Protein AF-A0A968D6B1-F1 (afdb_monomer_lite)

Sequence (135 aa):
MEKASENPQLVNTTIANRLPQLMFLLVPVFALFLKLFYVRSDQFYVQHLVFALHFHSFTFLILNVILWSYLISQQPFGLVLMFALPIYLFFSLKRVYNQSARKTCSKLLVLLGSYFVVVTISMVAVVMVTIFMYA

Radius of gyration: 17.87 Å; chains: 1; bounding box: 39×34×51 Å

Structure (mmCIF, N/CA/C/O backbone):
data_AF-A0A968D6B1-F1
#
_entry.id   AF-A0A968D6B1-F1
#
loop_
_atom_site.group_PDB
_atom_site.id
_atom_site.type_symbol
_atom_site.label_atom_id
_atom_site.label_alt_id
_atom_site.label_comp_id
_atom_site.label_asym_id
_atom_site.label_entity_id
_atom_site.label_seq_id
_atom_site.pdbx_PDB_ins_code
_atom_site.Cartn_x
_atom_site.Cartn_y
_atom_site.Cartn_z
_atom_site.occupancy
_atom_site.B_iso_or_equiv
_atom_site.auth_seq_id
_atom_site.auth_comp_id
_atom_site.auth_asym_id
_atom_site.auth_atom_id
_atom_site.pdbx_PDB_model_num
ATOM 1 N N . MET A 1 1 ? 9.585 -17.876 -26.866 1.00 52.34 1 MET A N 1
ATOM 2 C CA . MET A 1 1 ? 10.625 -17.212 -26.035 1.00 52.34 1 MET A CA 1
ATOM 3 C C . MET A 1 1 ? 11.499 -16.236 -26.830 1.00 52.34 1 MET A C 1
ATOM 5 O O . MET A 1 1 ? 12.273 -15.504 -26.225 1.00 52.34 1 MET A O 1
ATOM 9 N N . GLU A 1 2 ? 11.364 -16.191 -28.159 1.00 56.84 2 GLU A N 1
ATOM 10 C CA . GLU A 1 2 ? 12.236 -15.439 -29.076 1.00 56.84 2 GLU A CA 1
ATOM 11 C C . GLU A 1 2 ? 11.985 -13.917 -29.004 1.00 56.84 2 GLU A C 1
ATOM 13 O O . GLU A 1 2 ? 12.918 -13.145 -28.809 1.00 56.84 2 GLU A O 1
ATOM 18 N N . LYS A 1 3 ? 10.718 -13.473 -28.951 1.00 57.91 3 LYS A N 1
ATOM 19 C CA . LYS A 1 3 ? 10.359 -12.037 -28.896 1.00 57.91 3 LYS A CA 1
ATOM 20 C C . LYS A 1 3 ? 10.600 -11.358 -27.539 1.00 57.91 3 LYS A C 1
ATOM 22 O O . LYS A 1 3 ? 10.817 -10.148 -27.489 1.00 57.91 3 LYS A O 1
ATOM 27 N N . ALA A 1 4 ? 10.573 -12.115 -26.439 1.00 58.62 4 ALA A N 1
ATOM 28 C CA . ALA A 1 4 ? 10.837 -11.590 -25.094 1.00 58.62 4 ALA A CA 1
ATOM 29 C C . ALA A 1 4 ? 12.320 -11.227 -24.879 1.00 58.62 4 ALA A C 1
ATOM 31 O O . ALA A 1 4 ? 12.616 -10.296 -24.131 1.00 58.62 4 ALA A O 1
ATOM 32 N N . SER A 1 5 ? 13.239 -11.934 -25.551 1.00 60.12 5 SER A N 1
ATOM 33 C CA . SER A 1 5 ? 14.680 -11.645 -25.511 1.00 60.12 5 SER A CA 1
ATOM 34 C C . SER A 1 5 ? 15.085 -10.537 -26.484 1.00 60.12 5 SER A C 1
ATOM 36 O O . SER A 1 5 ? 16.051 -9.826 -26.219 1.00 60.12 5 SER A O 1
ATOM 38 N N . GLU A 1 6 ? 14.362 -10.378 -27.594 1.00 64.25 6 GLU A N 1
ATOM 39 C CA . GLU A 1 6 ? 14.669 -9.365 -28.609 1.00 64.25 6 GLU A CA 1
ATOM 40 C C . GLU A 1 6 ? 14.302 -7.940 -28.173 1.00 64.25 6 GLU A C 1
ATOM 42 O O . GLU A 1 6 ? 14.959 -6.993 -28.592 1.00 64.25 6 GLU A O 1
ATOM 47 N N . ASN A 1 7 ? 13.287 -7.761 -27.313 1.00 74.38 7 ASN A N 1
ATOM 48 C CA . ASN A 1 7 ? 12.802 -6.435 -26.907 1.00 74.38 7 ASN A CA 1
ATOM 49 C C . ASN A 1 7 ? 12.429 -6.345 -25.409 1.00 74.38 7 ASN A C 1
ATOM 51 O O . ASN A 1 7 ? 11.248 -6.206 -25.065 1.00 74.38 7 ASN A O 1
ATOM 55 N N . PRO A 1 8 ? 13.410 -6.331 -24.485 1.00 76.75 8 PRO A N 1
ATOM 56 C CA . PRO A 1 8 ? 13.157 -6.220 -23.039 1.00 76.75 8 PRO A CA 1
ATOM 57 C C . PRO A 1 8 ? 12.403 -4.936 -22.643 1.00 76.75 8 PRO A C 1
ATOM 59 O O . PRO A 1 8 ? 11.691 -4.893 -21.639 1.00 76.75 8 PRO A O 1
ATOM 62 N N . GLN A 1 9 ? 12.501 -3.886 -23.461 1.00 80.06 9 GLN A N 1
ATOM 63 C CA . GLN A 1 9 ? 11.793 -2.618 -23.264 1.00 80.06 9 GLN A CA 1
ATOM 64 C C . GLN A 1 9 ? 10.267 -2.769 -23.425 1.00 80.06 9 GLN A C 1
ATOM 66 O O . GLN A 1 9 ? 9.504 -2.134 -22.691 1.00 80.06 9 GLN A O 1
ATOM 71 N N . LEU A 1 10 ? 9.800 -3.651 -24.319 1.00 81.94 10 LEU A N 1
ATOM 72 C CA . LEU A 1 10 ? 8.367 -3.921 -24.514 1.00 81.94 10 LEU A CA 1
ATOM 73 C C . LEU A 1 10 ? 7.762 -4.691 -23.332 1.00 81.94 10 LEU A C 1
ATOM 75 O O . LEU A 1 10 ? 6.632 -4.426 -22.919 1.00 81.94 10 LEU A O 1
ATOM 79 N N . VAL A 1 11 ? 8.531 -5.603 -22.734 1.00 83.75 11 VAL A N 1
ATOM 80 C CA . VAL A 1 11 ? 8.110 -6.342 -21.534 1.00 83.75 11 VAL A CA 1
ATOM 81 C C . VAL A 1 11 ? 7.960 -5.388 -20.346 1.00 83.75 11 VAL A C 1
ATOM 83 O O . VAL A 1 11 ? 6.913 -5.373 -19.696 1.00 83.75 11 VAL A O 1
ATOM 86 N N . ASN A 1 12 ? 8.955 -4.529 -20.105 1.00 86.50 12 ASN A N 1
ATOM 87 C CA . ASN A 1 12 ? 8.935 -3.583 -18.984 1.00 86.50 12 ASN A CA 1
ATOM 88 C C . ASN A 1 12 ? 7.787 -2.570 -19.084 1.00 86.50 12 ASN A C 1
ATOM 90 O O . ASN A 1 12 ? 7.104 -2.310 -18.093 1.00 86.50 12 ASN A O 1
ATOM 94 N N . THR A 1 13 ? 7.539 -2.026 -20.276 1.00 86.88 13 THR A N 1
ATOM 95 C CA . THR A 1 13 ? 6.432 -1.083 -20.506 1.00 86.88 13 THR A CA 1
ATOM 96 C C . THR A 1 13 ? 5.069 -1.750 -20.328 1.00 86.88 13 THR A C 1
ATOM 98 O O . THR A 1 13 ? 4.171 -1.167 -19.722 1.00 86.88 13 THR A O 1
ATOM 101 N N . THR A 1 14 ? 4.919 -3.005 -20.756 1.00 88.88 14 THR A N 1
ATOM 102 C CA . THR A 1 14 ? 3.680 -3.772 -20.552 1.00 88.88 14 THR A CA 1
ATOM 103 C C . THR A 1 14 ? 3.407 -4.039 -19.077 1.00 88.88 14 THR A C 1
ATOM 105 O O . THR A 1 14 ? 2.280 -3.842 -18.621 1.00 88.88 14 THR A O 1
ATOM 108 N N . ILE A 1 15 ? 4.425 -4.441 -18.309 1.00 88.25 15 ILE A N 1
ATOM 109 C CA . ILE A 1 15 ? 4.294 -4.647 -16.860 1.00 88.25 15 ILE A CA 1
ATOM 110 C C . ILE A 1 15 ? 3.916 -3.328 -16.181 1.00 88.25 15 ILE A C 1
ATOM 112 O O . ILE A 1 15 ? 2.946 -3.293 -15.423 1.00 88.25 15 ILE A O 1
ATOM 116 N N . ALA A 1 16 ? 4.621 -2.236 -16.496 1.00 88.75 16 ALA A N 1
ATOM 117 C CA . ALA A 1 16 ? 4.350 -0.916 -15.930 1.00 88.75 16 ALA A CA 1
ATOM 118 C C . ALA A 1 16 ? 2.903 -0.459 -16.184 1.00 88.75 16 ALA A C 1
ATOM 120 O O . ALA A 1 16 ? 2.242 0.019 -15.264 1.00 88.75 16 ALA A O 1
ATOM 121 N N . ASN A 1 17 ? 2.372 -0.695 -17.386 1.00 89.88 17 ASN A N 1
ATOM 122 C CA . ASN A 1 17 ? 0.993 -0.350 -17.741 1.00 89.88 17 ASN A CA 1
ATOM 123 C C . ASN A 1 17 ? -0.064 -1.211 -17.023 1.00 89.88 17 ASN A C 1
ATOM 125 O O . ASN A 1 17 ? -1.204 -0.774 -16.858 1.00 89.88 17 ASN A O 1
ATOM 129 N N . ARG A 1 18 ? 0.292 -2.418 -16.564 1.00 90.94 18 ARG A N 1
ATOM 130 C CA . ARG A 1 18 ? -0.610 -3.306 -15.807 1.00 90.94 18 ARG A CA 1
ATOM 131 C C . ARG A 1 18 ? -0.591 -3.052 -14.299 1.00 90.94 18 ARG A C 1
ATOM 133 O O . ARG A 1 18 ? -1.557 -3.409 -13.625 1.00 90.94 18 ARG A O 1
ATOM 140 N N . LEU A 1 19 ? 0.450 -2.412 -13.759 1.00 89.38 19 LEU A N 1
ATOM 141 C CA . LEU A 1 19 ? 0.553 -2.129 -12.320 1.00 89.38 19 LEU A CA 1
ATOM 142 C C . LEU A 1 19 ? -0.642 -1.324 -11.770 1.00 89.38 19 LEU A C 1
ATOM 144 O O . LEU A 1 19 ? -1.202 -1.759 -10.763 1.00 89.38 19 LEU A O 1
ATOM 148 N N . PRO A 1 20 ? -1.110 -0.221 -12.396 1.00 88.69 20 PRO A N 1
ATOM 149 C CA . PRO A 1 20 ? -2.265 0.523 -11.884 1.00 88.69 20 PRO A CA 1
ATOM 150 C C . PRO A 1 20 ? -3.548 -0.317 -11.833 1.00 88.69 20 PRO A C 1
ATOM 152 O O . PRO A 1 20 ? -4.313 -0.225 -10.875 1.00 88.69 20 PRO A O 1
ATOM 155 N N . GLN A 1 21 ? -3.758 -1.179 -12.833 1.00 90.44 21 GLN A N 1
ATOM 156 C CA . GLN A 1 21 ? -4.907 -2.090 -12.888 1.00 90.44 21 GLN A CA 1
ATOM 157 C C . GLN A 1 21 ? -4.843 -3.124 -11.758 1.00 90.44 21 GLN A C 1
ATOM 159 O O . GLN A 1 21 ? -5.839 -3.361 -11.075 1.00 90.44 21 GLN A O 1
ATOM 164 N N . LEU A 1 22 ? -3.655 -3.692 -11.518 1.00 92.31 22 LEU A N 1
ATOM 165 C CA . LEU A 1 22 ? -3.419 -4.617 -10.412 1.00 92.31 22 LEU A CA 1
ATOM 166 C C . LEU A 1 22 ? -3.693 -3.944 -9.063 1.00 92.31 22 LEU A C 1
ATOM 168 O O . LEU A 1 22 ? -4.368 -4.514 -8.212 1.00 92.31 22 LEU A O 1
ATOM 172 N N . MET A 1 23 ? -3.211 -2.715 -8.879 1.00 89.44 23 MET A N 1
ATOM 173 C CA . MET A 1 23 ? -3.432 -1.962 -7.646 1.00 89.44 23 MET A CA 1
ATOM 174 C C . MET A 1 23 ? -4.915 -1.696 -7.388 1.00 89.44 23 MET A C 1
ATOM 176 O O . MET A 1 23 ? -5.364 -1.814 -6.250 1.00 89.44 23 MET A O 1
ATOM 180 N N . PHE A 1 24 ? -5.694 -1.402 -8.432 1.00 91.25 24 PHE A N 1
ATOM 181 C CA . PHE A 1 24 ? -7.139 -1.226 -8.296 1.00 91.25 24 PHE A CA 1
ATOM 182 C C . PHE A 1 24 ? -7.836 -2.507 -7.816 1.00 91.25 24 PHE A C 1
ATOM 184 O O . PHE A 1 24 ? -8.733 -2.434 -6.979 1.00 91.25 24 PHE A O 1
ATOM 191 N N . LEU A 1 25 ? -7.388 -3.681 -8.276 1.00 93.25 25 LEU A N 1
ATOM 192 C CA . LEU A 1 25 ? -7.871 -4.981 -7.796 1.00 93.25 25 LEU A CA 1
ATOM 193 C C . LEU A 1 25 ? -7.391 -5.300 -6.370 1.00 93.25 25 LEU A C 1
ATOM 195 O O . LEU A 1 25 ? -8.109 -5.934 -5.598 1.00 93.25 25 LEU A O 1
ATOM 199 N N . LEU A 1 26 ? -6.195 -4.854 -5.992 1.00 93.12 26 LEU A N 1
ATOM 200 C CA . LEU A 1 26 ? -5.630 -5.104 -4.666 1.00 93.12 26 LEU A CA 1
ATOM 201 C C . LEU A 1 26 ? -6.346 -4.330 -3.551 1.00 93.12 26 LEU A C 1
ATOM 203 O O . LEU A 1 26 ? -6.416 -4.829 -2.431 1.00 93.12 26 LEU A O 1
ATOM 207 N N . VAL A 1 27 ? -6.941 -3.166 -3.833 1.00 94.38 27 VAL A N 1
ATOM 208 C CA . VAL A 1 27 ? -7.719 -2.387 -2.847 1.00 94.38 27 VAL A CA 1
ATOM 209 C C . VAL A 1 27 ? -8.897 -3.180 -2.246 1.00 94.38 27 VAL A C 1
ATOM 211 O O . VAL A 1 27 ? -8.952 -3.300 -1.017 1.00 94.38 27 VAL A O 1
ATOM 214 N N . PRO A 1 28 ? -9.835 -3.753 -3.031 1.00 93.50 28 PRO A N 1
ATOM 215 C CA . PRO A 1 28 ? -10.928 -4.551 -2.477 1.00 93.50 28 PRO A CA 1
ATOM 216 C C . PRO A 1 28 ? -10.441 -5.843 -1.813 1.00 93.50 28 PRO A C 1
ATOM 218 O O . PRO A 1 28 ? -11.055 -6.285 -0.839 1.00 93.50 28 PRO A O 1
ATOM 221 N N . VAL A 1 29 ? -9.321 -6.415 -2.273 1.00 94.19 29 VAL A N 1
ATOM 222 C CA . VAL A 1 29 ? -8.677 -7.565 -1.618 1.00 94.19 29 VAL A CA 1
ATOM 223 C C . VAL A 1 29 ? -8.124 -7.165 -0.249 1.00 94.19 29 VAL A C 1
ATOM 225 O O . VAL A 1 29 ? -8.408 -7.828 0.744 1.00 94.19 29 VAL A O 1
ATOM 228 N N . PHE A 1 30 ? -7.425 -6.036 -0.144 1.00 94.06 30 PHE A N 1
ATOM 229 C CA . PHE A 1 30 ? -6.943 -5.503 1.130 1.00 94.06 30 PHE A CA 1
ATOM 230 C C . PHE A 1 30 ? -8.101 -5.202 2.092 1.00 94.06 30 PHE A C 1
ATOM 232 O O . PHE A 1 30 ? -8.047 -5.560 3.269 1.00 94.06 30 PHE A O 1
ATOM 239 N N . ALA A 1 31 ? -9.191 -4.619 1.590 1.00 94.00 31 ALA A N 1
ATOM 240 C CA . ALA A 1 31 ? -10.409 -4.394 2.367 1.00 94.00 31 ALA A CA 1
ATOM 241 C C . ALA A 1 31 ? -11.038 -5.705 2.870 1.00 94.00 31 ALA A C 1
ATOM 243 O O . ALA A 1 31 ? -11.536 -5.770 3.996 1.00 94.00 31 ALA A O 1
ATOM 244 N N . LEU A 1 32 ? -10.996 -6.768 2.063 1.00 94.31 32 LEU A N 1
ATOM 245 C CA . LEU A 1 32 ? -11.473 -8.096 2.449 1.00 94.31 32 LEU A CA 1
ATOM 246 C C . LEU A 1 32 ? -10.598 -8.712 3.545 1.00 94.31 32 LEU A C 1
ATOM 248 O O . LEU A 1 32 ? -11.129 -9.274 4.502 1.00 94.31 32 LEU A O 1
ATOM 252 N N . PHE A 1 33 ? -9.279 -8.536 3.467 1.00 92.56 33 PHE A N 1
ATOM 253 C CA . PHE A 1 33 ? -8.360 -8.938 4.533 1.00 92.56 33 PHE A CA 1
ATOM 254 C C . PHE A 1 33 ? -8.668 -8.177 5.824 1.00 92.56 33 PHE A C 1
ATOM 256 O O . PHE A 1 33 ? -8.824 -8.796 6.875 1.00 92.56 33 PHE A O 1
ATOM 263 N N . LEU A 1 34 ? -8.851 -6.856 5.760 1.00 91.38 34 LEU A N 1
ATOM 264 C CA . LEU A 1 34 ? -9.268 -6.065 6.921 1.00 91.38 34 LEU A CA 1
ATOM 265 C C . LEU A 1 34 ? -10.566 -6.592 7.535 1.00 91.38 34 LEU A C 1
ATOM 267 O O . LEU A 1 34 ? -10.606 -6.826 8.742 1.00 91.38 34 LEU A O 1
ATOM 271 N N . LYS A 1 35 ? -11.587 -6.868 6.715 1.00 91.31 35 LYS A N 1
ATOM 272 C CA . LYS A 1 35 ? -12.841 -7.474 7.182 1.00 91.31 35 LYS A CA 1
ATOM 273 C C . LYS A 1 35 ? -12.602 -8.814 7.883 1.00 91.31 35 LYS A C 1
ATOM 275 O O . LYS A 1 35 ? -13.209 -9.073 8.916 1.00 91.31 35 LYS A O 1
ATOM 280 N N . LEU A 1 36 ? -11.705 -9.654 7.366 1.00 91.44 36 LEU A N 1
ATOM 281 C CA . LEU A 1 36 ? -11.379 -10.952 7.960 1.00 91.44 36 LEU A CA 1
ATOM 282 C C . LEU A 1 36 ? -10.659 -10.806 9.316 1.00 91.44 36 LEU A C 1
ATOM 284 O O . LEU A 1 36 ? -11.072 -11.402 10.311 1.00 91.44 36 LEU A O 1
ATOM 288 N N . PHE A 1 37 ? -9.624 -9.965 9.398 1.00 88.00 37 PHE A N 1
ATOM 289 C CA . PHE A 1 37 ? -8.856 -9.729 10.634 1.00 88.00 37 PHE A CA 1
ATOM 290 C C . PHE A 1 37 ? -9.632 -8.942 11.703 1.00 88.00 37 PHE A C 1
ATOM 292 O O . PHE A 1 37 ? -9.339 -9.021 12.909 1.00 88.00 37 PHE A O 1
ATOM 299 N N . TYR A 1 38 ? -10.633 -8.178 11.275 1.00 87.00 38 TYR A N 1
ATOM 300 C CA . TYR A 1 38 ? -11.494 -7.362 12.121 1.00 87.00 38 TYR A CA 1
ATOM 301 C C . TYR A 1 38 ? -12.967 -7.772 12.013 1.00 87.00 38 TYR A C 1
ATOM 303 O O . TYR A 1 38 ? -13.848 -6.942 12.191 1.00 87.00 38 TYR A O 1
ATOM 311 N N . VAL A 1 39 ? -13.247 -9.071 11.852 1.00 84.69 39 VAL A N 1
ATOM 312 C CA . VAL A 1 39 ? -14.624 -9.603 11.765 1.00 84.69 39 VAL A CA 1
ATOM 313 C C . VAL A 1 39 ? -15.486 -9.292 12.996 1.00 84.69 39 VAL A C 1
ATOM 315 O O . VAL A 1 39 ? -16.703 -9.237 12.914 1.00 84.69 39 VAL A O 1
ATOM 318 N N . ARG A 1 40 ? -14.847 -9.068 14.153 1.00 81.94 40 ARG A N 1
ATOM 319 C CA . ARG A 1 40 ? -15.510 -8.668 15.407 1.00 81.94 40 ARG A CA 1
ATOM 320 C C . ARG A 1 40 ? -15.727 -7.157 15.534 1.00 81.94 40 ARG A C 1
ATOM 322 O O . ARG A 1 40 ? -16.167 -6.704 16.584 1.00 81.94 40 ARG A O 1
ATOM 329 N N . SER A 1 41 ? -15.317 -6.372 14.542 1.00 80.25 41 SER A N 1
ATOM 330 C CA . SER A 1 41 ? -15.647 -4.951 14.499 1.00 80.25 41 SER A CA 1
ATOM 331 C C . SER A 1 41 ? -17.034 -4.788 13.894 1.00 80.25 41 SER A C 1
ATOM 333 O O . SER A 1 41 ? -17.347 -5.450 12.911 1.00 80.25 41 SER A O 1
ATOM 335 N N . ASP A 1 42 ? -17.844 -3.904 14.469 1.00 82.56 42 ASP A N 1
ATOM 336 C CA . ASP A 1 42 ? -19.199 -3.581 13.997 1.00 82.56 42 ASP A CA 1
ATOM 337 C C . ASP A 1 42 ? -19.173 -2.677 12.747 1.00 82.56 42 ASP A C 1
ATOM 339 O O . ASP A 1 42 ? -19.963 -1.754 12.583 1.00 82.56 42 ASP A O 1
ATOM 343 N N . GLN A 1 43 ? -18.154 -2.863 11.906 1.00 86.88 43 GLN A N 1
ATOM 344 C CA . GLN A 1 43 ? -17.877 -2.017 10.758 1.00 86.88 43 GLN A CA 1
ATOM 345 C C . GLN A 1 43 ? -18.350 -2.720 9.484 1.00 86.88 43 GLN A C 1
ATOM 347 O O . GLN A 1 43 ? -18.108 -3.909 9.264 1.00 86.88 43 GLN A O 1
ATOM 352 N N . PHE A 1 44 ? -19.018 -1.976 8.610 1.00 90.38 44 PHE A N 1
ATOM 353 C CA . PHE A 1 44 ? -19.465 -2.473 7.314 1.00 90.38 44 PHE A CA 1
ATOM 354 C C . PHE A 1 44 ? -18.278 -2.664 6.360 1.00 90.38 44 PHE A C 1
ATOM 356 O O . PHE A 1 44 ? -17.284 -1.940 6.422 1.00 90.38 44 PHE A O 1
ATOM 363 N N . TYR A 1 45 ? -18.404 -3.576 5.386 1.00 90.00 45 TYR A N 1
ATOM 364 C CA . TYR A 1 45 ? -17.361 -3.790 4.367 1.00 90.00 45 TYR A CA 1
ATOM 365 C C . TYR A 1 45 ? -16.959 -2.493 3.650 1.00 90.00 45 TYR A C 1
ATOM 367 O O . TYR A 1 45 ? -15.778 -2.268 3.399 1.00 90.00 45 TYR A O 1
ATOM 375 N N . VAL A 1 46 ? -17.929 -1.611 3.391 1.00 93.44 46 VAL A N 1
ATOM 376 C CA . VAL A 1 46 ? -17.690 -0.301 2.773 1.00 93.44 46 VAL A CA 1
ATOM 377 C C . VAL A 1 46 ? -16.724 0.547 3.606 1.00 93.44 46 VAL A C 1
ATOM 379 O O . VAL A 1 46 ? -15.867 1.210 3.037 1.00 93.44 46 VAL A O 1
ATOM 382 N N . GLN A 1 47 ? -16.778 0.489 4.939 1.00 92.56 47 GLN A N 1
ATOM 383 C CA . GLN A 1 47 ? -15.845 1.230 5.795 1.00 92.56 47 GLN A CA 1
ATOM 384 C C . GLN A 1 47 ? -14.414 0.683 5.671 1.00 92.56 47 GLN A C 1
ATOM 386 O O . GLN A 1 47 ? -13.470 1.466 5.561 1.00 92.56 47 GLN A O 1
ATOM 391 N N . HIS A 1 48 ? -14.238 -0.642 5.590 1.00 92.69 48 HIS A N 1
ATOM 392 C CA . HIS A 1 48 ? -12.927 -1.240 5.296 1.00 92.69 48 HIS A CA 1
ATOM 393 C C . HIS A 1 48 ? -12.427 -0.875 3.895 1.00 92.69 48 HIS A C 1
ATOM 395 O O . HIS A 1 48 ? -11.231 -0.657 3.711 1.00 92.69 48 HIS A O 1
ATOM 401 N N . LEU A 1 49 ? -13.331 -0.780 2.916 1.00 94.38 49 LEU A N 1
ATOM 402 C CA . LEU A 1 49 ? -13.005 -0.392 1.546 1.00 94.38 49 LEU A CA 1
ATOM 403 C C . LEU A 1 49 ? -12.574 1.075 1.454 1.00 94.38 49 LEU A C 1
ATOM 405 O O . LEU A 1 49 ? -11.545 1.373 0.853 1.00 94.38 49 LEU A O 1
ATOM 409 N N . VAL A 1 50 ? -13.304 1.989 2.098 1.00 94.88 50 VAL A N 1
ATOM 410 C CA . VAL A 1 50 ? -12.927 3.408 2.167 1.00 94.88 50 VAL A CA 1
ATOM 411 C C . VAL A 1 50 ? -11.582 3.565 2.874 1.00 94.88 50 VAL A C 1
ATOM 413 O O . VAL A 1 50 ? -10.727 4.308 2.392 1.00 94.88 50 VAL A O 1
ATOM 416 N N . PHE A 1 51 ? -11.351 2.837 3.968 1.00 94.19 51 PHE A N 1
ATOM 417 C CA . PHE A 1 51 ? -10.052 2.814 4.639 1.00 94.19 51 PHE A CA 1
ATOM 418 C C . PHE A 1 51 ? -8.931 2.324 3.712 1.00 94.19 51 PHE A C 1
ATOM 420 O O . PHE A 1 51 ? -7.883 2.962 3.617 1.00 94.19 51 PHE A O 1
ATOM 427 N N . ALA A 1 52 ? -9.157 1.211 3.008 1.00 94.81 52 ALA A N 1
ATOM 428 C CA . ALA A 1 52 ? -8.212 0.643 2.052 1.00 94.81 52 ALA A CA 1
ATOM 429 C C . ALA A 1 52 ? -7.842 1.646 0.954 1.00 94.81 52 ALA A C 1
ATOM 431 O O . ALA A 1 52 ? -6.664 1.773 0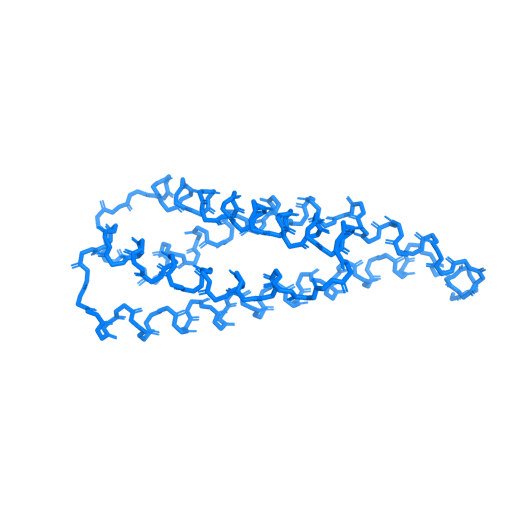.615 1.00 94.81 52 ALA A O 1
ATOM 432 N N . LEU A 1 53 ? -8.837 2.379 0.446 1.00 94.94 53 LEU A N 1
ATOM 433 C CA . LEU A 1 53 ? -8.652 3.423 -0.553 1.00 94.94 53 LEU A CA 1
ATOM 434 C C . LEU A 1 53 ? -7.792 4.567 -0.005 1.00 94.94 53 LEU A C 1
ATOM 436 O O . LEU A 1 53 ? -6.795 4.911 -0.627 1.00 94.94 53 LEU A O 1
ATOM 440 N N . HIS A 1 54 ? -8.106 5.096 1.183 1.00 94.81 54 HIS A N 1
ATOM 441 C CA . HIS A 1 54 ? -7.316 6.168 1.808 1.00 94.81 54 HIS A CA 1
ATOM 442 C C . HIS A 1 54 ? -5.862 5.747 2.039 1.00 94.81 54 HIS A C 1
ATOM 444 O O . HIS A 1 54 ? -4.940 6.510 1.749 1.00 94.81 54 HIS A O 1
ATOM 450 N N . PHE A 1 55 ? -5.646 4.518 2.515 1.00 94.12 55 PHE A N 1
ATOM 451 C CA . PHE A 1 55 ? -4.307 3.977 2.723 1.00 94.12 55 PHE A CA 1
ATOM 452 C C . PHE A 1 55 ? -3.514 3.858 1.412 1.00 94.12 55 PHE A C 1
ATOM 454 O O . PHE A 1 55 ? -2.350 4.264 1.358 1.00 94.12 55 PHE A O 1
ATOM 461 N N . HIS A 1 56 ? -4.132 3.362 0.336 1.00 93.81 56 HIS A N 1
ATOM 462 C CA . HIS A 1 56 ? -3.469 3.265 -0.968 1.00 93.81 56 HIS A CA 1
ATOM 463 C C . HIS A 1 56 ? -3.234 4.639 -1.600 1.00 93.81 56 HIS A C 1
ATOM 465 O O . HIS A 1 56 ? -2.145 4.884 -2.109 1.00 93.81 56 HIS A O 1
ATOM 471 N N . SER A 1 57 ? -4.186 5.571 -1.501 1.00 94.38 57 SER A N 1
ATOM 472 C CA . SER A 1 57 ? -4.000 6.957 -1.948 1.00 94.38 57 SER A CA 1
ATOM 473 C C . SER A 1 57 ? -2.826 7.629 -1.235 1.00 94.38 57 SER A C 1
ATOM 475 O O . SER A 1 57 ? -1.989 8.252 -1.886 1.00 94.38 57 SER A O 1
ATOM 477 N N . PHE A 1 58 ? -2.709 7.455 0.084 1.00 95.00 58 PHE A N 1
ATOM 478 C CA . PHE A 1 58 ? -1.565 7.958 0.847 1.00 95.00 58 PHE A CA 1
ATOM 479 C C . PHE A 1 58 ? -0.249 7.282 0.433 1.00 95.00 58 PHE A C 1
ATOM 481 O O . PHE A 1 58 ? 0.778 7.947 0.305 1.00 95.00 58 PHE A O 1
ATOM 488 N N . THR A 1 59 ? -0.287 5.977 0.149 1.00 93.31 59 THR A N 1
ATOM 489 C CA . THR A 1 59 ? 0.871 5.233 -0.366 1.00 93.31 59 THR A CA 1
ATOM 490 C C . THR A 1 59 ? 1.341 5.786 -1.707 1.00 93.31 59 THR A C 1
ATOM 492 O O . THR A 1 59 ? 2.527 6.065 -1.867 1.00 93.31 59 THR A O 1
ATOM 495 N N . PHE A 1 60 ? 0.429 6.026 -2.651 1.00 92.81 60 PHE A N 1
ATOM 496 C CA . PHE A 1 60 ? 0.771 6.634 -3.937 1.00 92.81 60 PHE A CA 1
ATOM 497 C C . PHE A 1 60 ? 1.301 8.054 -3.793 1.00 92.81 60 PHE A C 1
ATOM 499 O O . PHE A 1 60 ? 2.224 8.423 -4.517 1.00 92.81 60 PHE A O 1
ATOM 506 N N . LEU A 1 61 ? 0.770 8.837 -2.853 1.00 94.12 61 LEU A N 1
ATOM 507 C CA . LEU A 1 61 ? 1.289 10.169 -2.558 1.00 94.12 61 LEU A CA 1
ATOM 508 C C . LEU A 1 61 ? 2.748 10.090 -2.098 1.00 94.12 61 LEU A C 1
ATOM 510 O O . LEU A 1 61 ? 3.595 10.777 -2.665 1.00 94.12 61 LEU A O 1
ATOM 514 N N . ILE A 1 62 ? 3.065 9.217 -1.136 1.00 93.81 62 ILE A N 1
ATOM 515 C CA . ILE A 1 62 ? 4.445 9.020 -0.671 1.00 93.81 62 ILE A CA 1
ATOM 516 C C . ILE A 1 62 ? 5.346 8.552 -1.815 1.00 93.81 62 ILE A C 1
ATOM 518 O O . ILE A 1 62 ? 6.408 9.133 -2.014 1.00 93.81 62 ILE A O 1
ATOM 522 N N . LEU A 1 63 ? 4.928 7.552 -2.596 1.00 91.81 63 LEU A N 1
ATOM 523 C CA . LEU A 1 63 ? 5.717 7.052 -3.727 1.00 91.81 63 LEU A CA 1
ATOM 524 C C . LEU A 1 63 ? 6.006 8.149 -4.760 1.00 91.81 63 LEU A C 1
ATOM 526 O O . LEU A 1 63 ? 7.130 8.236 -5.251 1.00 91.81 63 LEU A O 1
ATOM 530 N N . ASN A 1 64 ? 5.031 9.018 -5.043 1.00 91.69 64 ASN A N 1
ATOM 531 C CA . ASN A 1 64 ? 5.252 10.184 -5.895 1.00 91.69 64 ASN A CA 1
ATOM 532 C C . ASN A 1 64 ? 6.289 11.123 -5.281 1.00 91.69 64 ASN A C 1
ATOM 534 O O . ASN A 1 64 ? 7.257 11.461 -5.951 1.00 91.69 64 ASN A O 1
ATOM 538 N N . VAL A 1 65 ? 6.144 11.510 -4.012 1.00 92.38 65 VAL A N 1
ATOM 539 C CA . VAL A 1 65 ? 7.114 12.396 -3.344 1.00 92.38 65 VAL A CA 1
ATOM 540 C C . VAL A 1 65 ? 8.528 11.806 -3.382 1.00 92.38 65 VAL A C 1
ATOM 542 O O . VAL A 1 65 ? 9.484 12.528 -3.662 1.00 92.38 65 VAL A O 1
ATOM 545 N N . ILE A 1 66 ? 8.670 10.494 -3.171 1.00 92.06 66 ILE A N 1
ATOM 546 C CA . ILE A 1 66 ? 9.955 9.788 -3.280 1.00 92.06 66 ILE A CA 1
ATOM 547 C C . ILE A 1 66 ? 10.520 9.918 -4.696 1.00 92.06 66 ILE A C 1
ATOM 549 O O . ILE A 1 66 ? 11.668 10.335 -4.852 1.00 92.06 66 ILE A O 1
ATOM 553 N N . LEU A 1 67 ? 9.715 9.622 -5.719 1.00 90.56 67 LEU A N 1
ATOM 554 C CA . LEU A 1 67 ? 10.122 9.728 -7.119 1.00 90.56 67 LEU A CA 1
ATOM 555 C C . LEU A 1 67 ? 10.558 11.156 -7.476 1.00 90.56 67 LEU A C 1
ATOM 557 O O . LEU A 1 67 ? 11.642 11.346 -8.017 1.00 90.56 67 LEU A O 1
ATOM 561 N N . TRP A 1 68 ? 9.761 12.163 -7.118 1.00 90.62 68 TRP A N 1
ATOM 562 C CA . TRP A 1 68 ? 10.087 13.573 -7.348 1.00 90.62 68 TRP A CA 1
ATOM 563 C C . TRP A 1 68 ? 11.377 13.989 -6.635 1.00 90.62 68 TRP A C 1
ATOM 565 O O . TRP A 1 68 ? 12.220 14.659 -7.231 1.00 90.62 68 TRP A O 1
ATOM 575 N N . SER A 1 69 ? 11.571 13.556 -5.384 1.00 89.94 69 SER A N 1
ATOM 576 C CA . SER A 1 69 ? 12.797 13.853 -4.633 1.00 89.94 69 SER A CA 1
ATOM 577 C C . SER A 1 69 ? 14.041 13.281 -5.315 1.00 89.94 69 SER A C 1
ATOM 579 O O . SER A 1 69 ? 15.061 13.968 -5.412 1.00 89.94 69 SER A O 1
ATOM 581 N N . TYR A 1 70 ? 13.930 12.062 -5.850 1.00 89.38 70 TYR A N 1
ATOM 582 C CA . TYR A 1 70 ? 14.999 11.400 -6.585 1.00 89.38 70 TYR A CA 1
ATOM 583 C C . TYR A 1 70 ? 15.299 12.116 -7.907 1.00 89.38 70 TYR A C 1
ATOM 585 O O . TYR A 1 70 ? 16.460 12.384 -8.199 1.00 89.38 70 TYR A O 1
ATOM 593 N N . LEU A 1 71 ? 14.269 12.507 -8.665 1.00 90.00 71 LEU A N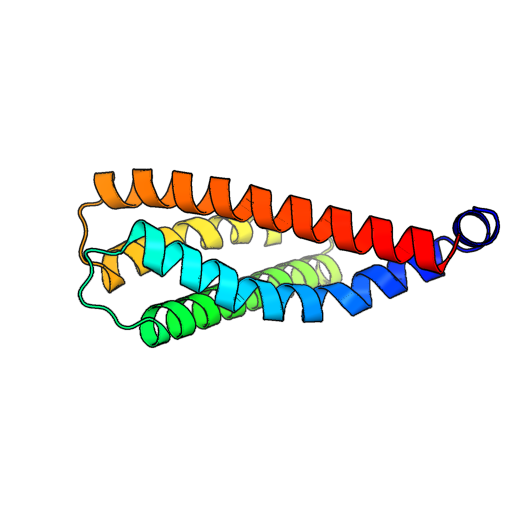 1
ATOM 594 C CA . LEU A 1 71 ? 14.435 13.200 -9.947 1.00 90.00 71 LEU A CA 1
ATOM 595 C C . LEU A 1 71 ? 15.090 14.584 -9.807 1.00 90.00 71 LEU A C 1
ATOM 597 O O . LEU A 1 71 ? 15.872 14.970 -10.670 1.00 90.00 71 LEU A O 1
ATOM 601 N N . ILE A 1 72 ? 14.782 15.329 -8.740 1.00 90.19 72 ILE A N 1
ATOM 602 C CA . ILE A 1 72 ? 15.291 16.698 -8.539 1.00 90.19 72 ILE A CA 1
ATOM 603 C C . ILE A 1 72 ? 16.678 16.704 -7.895 1.00 90.19 72 ILE A C 1
ATOM 605 O O . ILE A 1 72 ? 17.560 17.443 -8.323 1.00 90.19 72 ILE A O 1
ATOM 609 N N . SER A 1 73 ? 16.861 15.931 -6.823 1.00 87.12 73 SER A N 1
ATOM 610 C CA . SER A 1 73 ? 18.050 16.045 -5.968 1.00 87.12 73 SER A CA 1
ATOM 611 C C . SER A 1 73 ? 19.066 14.926 -6.178 1.00 87.12 73 SER A C 1
ATOM 613 O O . SER A 1 73 ? 20.185 15.032 -5.683 1.00 87.12 73 SER A O 1
ATOM 615 N N . GLN A 1 74 ? 18.676 13.840 -6.862 1.00 83.62 74 GLN A N 1
ATOM 616 C CA . GLN A 1 74 ? 19.423 12.575 -6.955 1.00 83.62 74 GLN A CA 1
ATOM 617 C C . GLN A 1 74 ? 19.809 11.979 -5.588 1.00 83.62 74 GLN A C 1
ATOM 619 O O . GLN A 1 74 ? 20.597 11.038 -5.510 1.00 83.62 74 GLN A O 1
ATOM 624 N N . GLN A 1 75 ? 19.235 12.498 -4.498 1.00 79.06 75 GLN A N 1
ATOM 625 C CA . GLN A 1 75 ? 19.459 12.016 -3.146 1.00 79.06 75 GLN A CA 1
ATOM 626 C C . GLN A 1 75 ? 18.315 11.088 -2.731 1.00 79.06 75 GLN A C 1
ATOM 628 O O . GLN A 1 75 ? 17.141 11.427 -2.903 1.00 79.06 75 GLN A O 1
ATOM 633 N N . PRO A 1 76 ? 18.613 9.942 -2.101 1.00 77.69 76 PRO A N 1
ATOM 634 C CA . PRO A 1 76 ? 17.600 8.985 -1.676 1.00 77.69 76 PRO A CA 1
ATOM 635 C C . PRO A 1 76 ? 16.903 9.391 -0.365 1.00 77.69 76 PRO A C 1
ATOM 637 O O . PRO A 1 76 ? 16.354 8.534 0.323 1.00 77.69 76 PRO A O 1
ATOM 640 N N . PHE A 1 77 ? 16.891 10.679 0.008 1.00 77.12 77 PHE A N 1
ATOM 641 C CA . PHE A 1 77 ? 16.264 11.144 1.255 1.00 77.12 77 PHE A CA 1
ATOM 642 C C . PHE A 1 77 ? 14.771 10.782 1.326 1.00 77.12 77 PHE A C 1
ATOM 644 O O . PHE A 1 77 ? 14.247 10.494 2.402 1.00 77.12 77 PHE A O 1
ATOM 651 N N . GLY A 1 78 ? 14.111 10.685 0.166 1.00 81.56 78 GLY A N 1
ATOM 652 C CA . GLY A 1 78 ? 12.745 10.186 0.049 1.00 81.56 78 GLY A CA 1
ATOM 653 C C . GLY A 1 78 ? 12.524 8.815 0.702 1.00 81.56 78 GLY A C 1
ATOM 654 O O . GLY A 1 78 ? 11.452 8.576 1.249 1.00 81.56 78 GLY A O 1
ATOM 655 N N . LEU A 1 79 ? 13.526 7.928 0.738 1.00 84.12 79 LEU A N 1
ATOM 656 C CA . LEU A 1 79 ? 13.376 6.586 1.320 1.00 84.12 79 LEU A CA 1
ATOM 657 C C . LEU A 1 79 ? 12.980 6.619 2.800 1.00 84.12 79 LEU A C 1
ATOM 659 O O . LEU A 1 79 ? 12.269 5.728 3.260 1.00 84.12 79 LEU A O 1
ATOM 663 N N . VAL A 1 80 ? 13.357 7.667 3.539 1.00 88.81 80 VAL A N 1
ATOM 664 C CA . VAL A 1 80 ? 12.943 7.842 4.941 1.00 88.81 80 VAL A CA 1
ATOM 665 C C . VAL A 1 80 ? 11.416 7.953 5.058 1.00 88.81 80 VAL A C 1
ATOM 667 O O . VAL A 1 80 ? 10.835 7.469 6.031 1.00 88.81 80 VAL A O 1
ATOM 670 N N . LEU A 1 81 ? 10.731 8.496 4.044 1.00 89.81 81 LEU A N 1
ATOM 671 C CA . LEU A 1 81 ? 9.267 8.566 4.022 1.00 89.81 81 LEU A CA 1
ATOM 672 C C . LEU A 1 81 ? 8.611 7.183 3.913 1.00 89.81 81 LEU A C 1
ATOM 674 O O . LEU A 1 81 ? 7.439 7.056 4.265 1.00 89.81 81 LEU A O 1
ATOM 678 N N . MET A 1 82 ? 9.327 6.126 3.510 1.00 89.38 82 MET A N 1
ATOM 679 C CA . MET A 1 82 ? 8.759 4.771 3.517 1.00 89.38 82 MET A CA 1
ATOM 680 C C . MET A 1 82 ? 8.367 4.325 4.928 1.00 89.38 82 MET A C 1
ATOM 682 O O . MET A 1 82 ? 7.376 3.612 5.082 1.00 89.38 82 MET A O 1
ATOM 686 N N . PHE A 1 83 ? 9.066 4.797 5.967 1.00 90.38 83 PHE A N 1
ATOM 687 C CA . PHE A 1 83 ? 8.700 4.516 7.358 1.00 90.38 83 PHE A CA 1
ATOM 688 C C . PHE A 1 83 ? 7.384 5.186 7.773 1.00 90.38 83 PHE A C 1
ATOM 690 O O . PHE A 1 83 ? 6.729 4.716 8.704 1.00 90.38 83 PHE A O 1
ATOM 697 N N . ALA A 1 84 ? 6.930 6.223 7.061 1.00 91.88 84 ALA A N 1
ATOM 698 C CA . ALA A 1 84 ? 5.638 6.848 7.328 1.00 91.88 84 ALA A CA 1
ATOM 699 C C . ALA A 1 84 ? 4.458 5.913 7.007 1.00 91.88 84 ALA A C 1
ATOM 701 O O . ALA A 1 84 ? 3.417 6.028 7.648 1.00 91.88 84 ALA A O 1
ATOM 702 N N . LEU A 1 85 ? 4.614 4.957 6.080 1.00 91.81 85 LEU A N 1
ATOM 703 C CA . LEU A 1 85 ? 3.561 4.003 5.705 1.00 91.81 85 LEU A CA 1
ATOM 704 C C . LEU A 1 85 ? 3.138 3.081 6.862 1.00 91.81 85 LEU A C 1
ATOM 706 O O . LEU A 1 85 ? 1.958 3.105 7.225 1.00 91.81 85 LEU A O 1
ATOM 710 N N . PRO A 1 86 ? 4.040 2.292 7.486 1.00 90.56 86 PRO A N 1
ATOM 711 C CA . PRO A 1 86 ? 3.664 1.439 8.610 1.00 90.56 86 PRO A CA 1
ATOM 712 C C . PRO A 1 86 ? 3.225 2.255 9.830 1.00 90.56 86 PRO A C 1
ATOM 714 O O . PRO A 1 86 ? 2.321 1.825 10.546 1.00 90.56 86 PRO A O 1
ATOM 717 N N . ILE A 1 87 ? 3.800 3.445 10.047 1.00 92.81 87 ILE A N 1
ATOM 718 C CA . ILE A 1 87 ? 3.391 4.354 11.128 1.00 92.81 87 ILE A CA 1
ATOM 719 C C . ILE A 1 87 ? 1.942 4.805 10.913 1.00 92.81 87 ILE A C 1
ATOM 721 O O . ILE A 1 87 ? 1.096 4.619 11.790 1.00 92.81 87 ILE A O 1
ATOM 725 N N . TYR A 1 88 ? 1.630 5.343 9.734 1.00 93.06 88 TYR A N 1
ATOM 726 C CA . TYR A 1 88 ? 0.281 5.771 9.375 1.00 93.06 88 TYR A CA 1
ATOM 727 C C . TYR A 1 88 ? -0.719 4.615 9.479 1.00 93.06 88 TYR A C 1
ATOM 729 O O . TYR A 1 88 ? 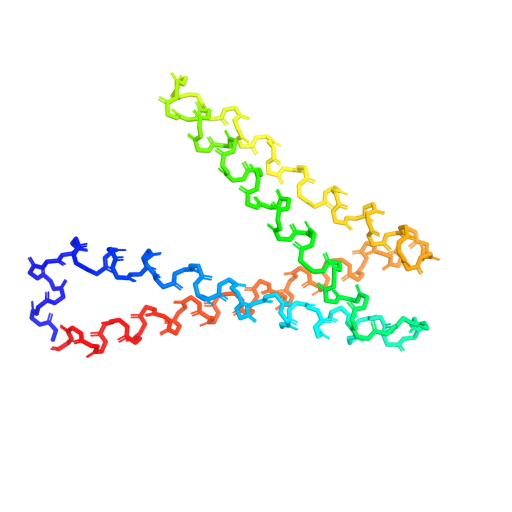-1.791 4.772 10.071 1.00 93.06 88 TYR A O 1
ATOM 737 N N . LEU A 1 89 ? -0.363 3.431 8.971 1.00 92.25 89 LEU A N 1
ATOM 738 C CA . LEU A 1 89 ? -1.224 2.253 9.037 1.00 92.25 89 LEU A CA 1
ATOM 739 C C . LEU A 1 89 ? -1.487 1.825 10.490 1.00 92.25 89 LEU A C 1
ATOM 741 O O . LEU A 1 89 ? -2.630 1.572 10.861 1.00 92.25 89 LEU A O 1
ATOM 745 N N . PHE A 1 90 ? -0.469 1.816 11.351 1.00 92.56 90 PHE A N 1
ATOM 746 C CA . PHE A 1 90 ? -0.636 1.478 12.765 1.00 92.56 90 PHE A CA 1
ATOM 747 C C . P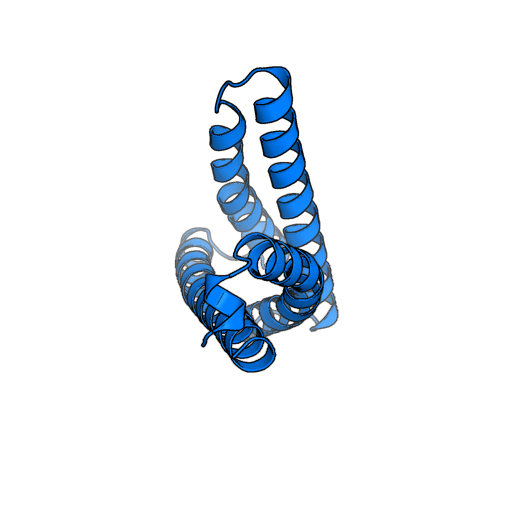HE A 1 90 ? -1.583 2.444 13.491 1.00 92.56 90 PHE A C 1
ATOM 749 O O . PHE A 1 90 ? -2.518 2.010 14.174 1.00 92.56 90 PHE A O 1
ATOM 756 N N . PHE A 1 91 ? -1.370 3.755 13.339 1.00 92.50 91 PHE A N 1
ATOM 757 C CA . PHE A 1 91 ? -2.203 4.768 13.994 1.00 92.50 91 PHE A CA 1
ATOM 758 C C . PHE A 1 91 ? -3.635 4.776 13.460 1.00 92.50 91 PHE A C 1
ATOM 760 O O . PHE A 1 91 ? -4.581 4.885 14.244 1.00 92.50 91 PHE A O 1
ATOM 767 N N . SER A 1 92 ? -3.806 4.623 12.148 1.00 91.38 92 SER A N 1
ATOM 768 C CA . SER A 1 92 ? -5.123 4.590 11.515 1.00 91.38 92 SER A CA 1
ATOM 769 C C . SER A 1 92 ? -5.918 3.345 11.928 1.00 91.38 92 SER A C 1
ATOM 771 O O . SER A 1 92 ? -7.068 3.484 12.342 1.00 91.38 92 SER A O 1
ATOM 773 N N . LEU A 1 93 ? -5.302 2.155 11.968 1.00 90.38 93 LEU A N 1
ATOM 774 C CA . LEU A 1 93 ? -5.940 0.941 12.496 1.00 90.38 93 LEU A CA 1
ATOM 775 C C . LEU A 1 93 ? -6.314 1.089 13.976 1.00 90.38 93 LEU A C 1
ATOM 777 O O . LEU A 1 93 ? -7.409 0.707 14.390 1.00 90.38 93 LEU A O 1
ATOM 781 N N . LYS A 1 94 ? -5.429 1.662 14.796 1.00 90.19 94 LYS A N 1
ATOM 782 C CA . LYS A 1 94 ? -5.729 1.891 16.215 1.00 90.19 94 LYS A CA 1
ATOM 783 C C . LYS A 1 94 ? -6.947 2.805 16.390 1.00 90.19 94 LYS A C 1
ATOM 785 O O . LYS A 1 94 ? -7.782 2.518 17.242 1.00 90.19 94 LYS A O 1
ATOM 790 N N . ARG A 1 95 ? -7.052 3.868 15.584 1.00 87.56 95 ARG A N 1
ATOM 791 C CA . ARG A 1 95 ? -8.150 4.846 15.641 1.00 87.56 95 ARG A CA 1
ATOM 792 C C . ARG A 1 95 ? -9.472 4.290 15.105 1.00 87.56 95 ARG A C 1
ATOM 794 O O . ARG A 1 95 ? -10.498 4.514 15.727 1.00 87.56 95 ARG A O 1
ATOM 801 N N . VAL A 1 96 ? -9.458 3.571 13.982 1.00 86.75 96 VAL A N 1
ATOM 802 C CA . VAL A 1 96 ? -10.685 3.055 13.343 1.00 86.75 96 VAL A CA 1
ATOM 803 C C . VAL A 1 96 ? -11.281 1.881 14.119 1.00 86.75 96 VAL A C 1
ATOM 805 O O . VAL A 1 96 ? -12.494 1.790 14.264 1.00 86.75 96 VAL A O 1
ATOM 808 N N . TYR A 1 97 ? -10.439 0.994 14.658 1.00 85.31 97 TYR A N 1
ATOM 809 C CA . TYR A 1 97 ? -10.903 -0.239 15.301 1.00 85.31 97 TYR A CA 1
ATOM 810 C C . TYR A 1 97 ? -10.898 -0.193 16.835 1.00 85.31 97 TYR A C 1
ATOM 812 O O . TYR A 1 97 ? -11.284 -1.182 17.457 1.00 85.31 97 TYR A O 1
ATOM 820 N N . ASN A 1 98 ? -10.443 0.906 17.454 1.00 84.69 98 ASN A N 1
ATOM 821 C CA . ASN A 1 98 ? -10.397 1.110 18.912 1.00 84.69 98 ASN A CA 1
ATOM 822 C C . ASN A 1 98 ? -9.777 -0.068 19.705 1.00 84.69 98 ASN A C 1
ATOM 824 O O . ASN A 1 98 ? -10.247 -0.440 20.779 1.00 84.69 98 ASN A O 1
ATOM 828 N N . GLN A 1 99 ? -8.706 -0.683 19.183 1.00 84.25 99 GLN A N 1
ATOM 829 C CA . GLN A 1 99 ? -8.014 -1.810 19.834 1.00 84.25 99 GLN A CA 1
ATOM 830 C C . GLN A 1 99 ? -6.765 -1.374 20.613 1.00 84.25 99 GLN A C 1
ATOM 832 O O . GLN A 1 99 ? -6.136 -0.354 20.326 1.00 84.25 99 GLN A O 1
ATOM 837 N N . SER A 1 100 ? -6.373 -2.182 21.606 1.00 88.00 100 SER A N 1
ATOM 838 C CA . SER A 1 100 ? -5.140 -1.956 22.365 1.00 88.00 100 SER A CA 1
ATOM 839 C C . SER A 1 100 ? -3.898 -2.118 21.480 1.00 88.00 100 SER A C 1
ATOM 841 O O . SER A 1 100 ? -3.852 -2.983 20.605 1.00 88.00 100 SER A O 1
ATOM 843 N N . ALA A 1 101 ? -2.856 -1.321 21.740 1.00 86.38 101 ALA A N 1
ATOM 844 C CA . ALA A 1 101 ? -1.661 -1.239 20.891 1.00 86.38 101 ALA A CA 1
ATOM 845 C C . ALA A 1 101 ? -0.998 -2.602 20.610 1.00 86.38 101 ALA A C 1
ATOM 847 O O . ALA A 1 101 ? -0.585 -2.861 19.483 1.00 86.38 101 ALA A O 1
ATOM 848 N N . ARG A 1 102 ? -0.957 -3.504 21.604 1.00 85.19 102 ARG A N 1
ATOM 849 C CA . ARG A 1 102 ? -0.409 -4.864 21.446 1.00 85.19 102 ARG A CA 1
ATOM 850 C C . ARG A 1 102 ? -1.216 -5.713 20.460 1.00 85.19 102 ARG A C 1
ATOM 852 O O . ARG A 1 102 ? -0.633 -6.365 19.598 1.00 85.19 102 ARG A O 1
ATOM 859 N N . LYS A 1 103 ? -2.551 -5.673 20.553 1.00 86.25 103 LYS A N 1
ATOM 860 C CA . LYS A 1 103 ? -3.441 -6.392 19.626 1.00 86.25 103 LYS A CA 1
ATOM 861 C C . LYS A 1 103 ? -3.314 -5.828 18.211 1.00 86.25 103 LYS A C 1
ATOM 863 O O . LYS A 1 103 ? -3.210 -6.600 17.263 1.00 86.25 103 LYS A O 1
ATOM 868 N N . THR A 1 104 ? -3.257 -4.501 18.084 1.00 88.56 104 THR A N 1
ATOM 869 C CA . THR A 1 104 ? -3.064 -3.825 16.795 1.00 88.56 104 THR A CA 1
ATOM 870 C C . THR A 1 104 ? -1.724 -4.184 16.165 1.00 88.56 104 THR A C 1
ATOM 872 O O . THR A 1 104 ? -1.696 -4.484 14.982 1.00 88.56 104 THR A O 1
ATOM 875 N N . CYS A 1 105 ? -0.633 -4.225 16.936 1.00 89.75 105 CYS A N 1
ATOM 876 C CA . CYS A 1 105 ? 0.692 -4.586 16.424 1.00 89.75 105 CYS A CA 1
ATOM 877 C C . CYS A 1 105 ? 0.723 -6.017 15.863 1.00 89.75 105 CYS A C 1
ATOM 879 O O . CYS A 1 105 ? 1.122 -6.226 14.721 1.00 89.75 105 CYS A O 1
ATOM 881 N N . SER A 1 106 ? 0.223 -6.997 16.626 1.00 88.94 106 SER A N 1
ATOM 882 C CA . SER A 1 106 ? 0.168 -8.389 16.163 1.00 88.94 106 SER A CA 1
ATOM 883 C C . SER A 1 106 ? -0.686 -8.535 14.900 1.00 88.94 106 SER A C 1
ATOM 885 O O . SER A 1 106 ? -0.235 -9.121 13.918 1.00 88.94 106 SER A O 1
ATOM 887 N N . LYS A 1 107 ? -1.884 -7.937 14.874 1.00 89.69 107 LYS A N 1
ATOM 888 C CA . LYS A 1 107 ? -2.740 -7.965 13.681 1.00 89.69 107 LYS A CA 1
ATOM 889 C C . LYS A 1 107 ? -2.123 -7.245 12.493 1.00 89.69 107 LYS A C 1
ATOM 891 O O . LYS A 1 107 ? -2.268 -7.727 11.381 1.00 89.69 107 LYS A O 1
ATOM 896 N N . LEU A 1 108 ? -1.435 -6.128 12.720 1.00 91.19 108 LEU A N 1
ATOM 897 C CA . LEU A 1 108 ? -0.740 -5.382 11.677 1.00 91.19 108 LEU A CA 1
ATOM 898 C C . LEU A 1 108 ? 0.343 -6.239 11.020 1.00 91.19 108 LEU A C 1
ATOM 900 O O . LEU A 1 108 ? 0.409 -6.272 9.799 1.00 91.19 108 LEU A O 1
ATOM 904 N N . LEU A 1 109 ? 1.154 -6.954 11.805 1.00 91.88 109 LEU A N 1
ATOM 905 C CA . LEU A 1 109 ? 2.194 -7.832 11.263 1.00 91.88 109 LEU A CA 1
ATOM 906 C C . LEU A 1 109 ? 1.600 -8.960 10.416 1.00 91.88 109 LEU A C 1
ATOM 908 O O . LEU A 1 109 ? 2.075 -9.207 9.311 1.00 91.88 109 LEU A O 1
ATOM 912 N N . VAL A 1 110 ? 0.535 -9.607 10.895 1.00 93.50 110 VAL A N 1
ATOM 913 C CA . VAL A 1 110 ? -0.126 -10.680 10.136 1.00 93.50 110 VAL A CA 1
ATOM 914 C C . VAL A 1 110 ? -0.833 -10.126 8.895 1.00 93.50 110 VAL A C 1
ATOM 916 O O . VAL A 1 110 ? -0.759 -10.730 7.827 1.00 93.50 110 VAL A O 1
ATOM 919 N N . LEU A 1 111 ? -1.468 -8.955 8.993 1.00 92.62 111 LEU A N 1
ATOM 920 C CA . LEU A 1 111 ? -2.091 -8.267 7.862 1.00 92.62 111 LEU A CA 1
ATOM 921 C C . LEU A 1 111 ? -1.048 -7.916 6.796 1.00 92.62 111 LEU A C 1
ATOM 923 O O . LEU A 1 111 ? -1.241 -8.253 5.636 1.00 92.62 111 LEU A O 1
ATOM 927 N N . LEU A 1 112 ? 0.066 -7.288 7.184 1.00 91.62 112 LEU A N 1
ATOM 928 C CA . LEU A 1 112 ? 1.148 -6.930 6.266 1.00 91.62 112 LEU A CA 1
ATOM 929 C C . LEU A 1 112 ? 1.788 -8.167 5.640 1.00 91.62 112 LEU A C 1
ATOM 931 O O . LEU A 1 112 ? 1.970 -8.192 4.429 1.00 91.62 112 LEU A O 1
ATOM 935 N N . GLY A 1 113 ? 2.085 -9.202 6.430 1.00 92.38 113 GLY A N 1
ATOM 936 C CA . GLY A 1 113 ? 2.677 -10.439 5.919 1.00 92.38 113 GLY A CA 1
ATOM 937 C C . GLY A 1 113 ? 1.756 -11.163 4.939 1.00 92.38 113 GLY A C 1
ATOM 938 O O . GLY A 1 113 ? 2.173 -11.532 3.845 1.00 92.38 113 GLY A O 1
ATOM 939 N N . SER A 1 114 ? 0.480 -11.316 5.294 1.00 92.31 114 SER A N 1
ATOM 940 C CA . SER A 1 114 ? -0.503 -11.976 4.430 1.00 92.31 114 SER A CA 1
ATOM 941 C C . SER A 1 114 ? -0.802 -11.166 3.162 1.00 92.31 114 SER A C 1
ATOM 943 O O . SER A 1 114 ? -0.882 -11.738 2.076 1.00 92.31 114 SER A O 1
ATOM 945 N N . TYR A 1 115 ? -0.872 -9.836 3.263 1.00 92.31 115 TYR A N 1
ATOM 946 C CA . TYR A 1 115 ? -1.023 -8.956 2.105 1.00 92.31 115 TYR A CA 1
ATOM 947 C C . TYR A 1 115 ? 0.211 -8.975 1.196 1.00 92.31 115 TYR A C 1
ATOM 949 O O . TYR A 1 115 ? 0.070 -9.022 -0.023 1.00 92.31 115 TYR A O 1
ATOM 957 N N . PHE A 1 116 ? 1.418 -9.013 1.768 1.00 92.81 116 PHE A N 1
ATOM 958 C CA . PHE A 1 116 ? 2.662 -9.114 1.006 1.00 92.81 116 PHE A CA 1
ATOM 959 C C . PHE A 1 116 ? 2.688 -10.371 0.131 1.00 92.81 116 PHE A C 1
ATOM 961 O O . PHE A 1 116 ? 2.980 -10.271 -1.057 1.00 92.81 116 PHE A O 1
ATOM 968 N N . VAL A 1 117 ? 2.282 -11.528 0.670 1.00 94.75 117 VAL A N 1
ATOM 969 C CA . VAL A 1 117 ? 2.169 -12.779 -0.103 1.00 94.75 117 VAL A CA 1
ATOM 970 C C . VAL A 1 117 ? 1.224 -12.616 -1.297 1.00 94.75 117 VAL A C 1
ATOM 972 O O . VAL A 1 117 ? 1.569 -13.007 -2.412 1.00 94.75 117 VAL A O 1
ATOM 975 N N . VAL A 1 118 ? 0.055 -12.000 -1.098 1.00 94.00 118 VAL A N 1
ATOM 976 C CA . VAL A 1 118 ? -0.910 -11.751 -2.183 1.00 94.00 118 VAL A CA 1
ATOM 977 C C . VAL A 1 118 ? -0.324 -10.839 -3.257 1.00 94.00 118 VAL A C 1
ATOM 979 O O . VAL A 1 118 ? -0.473 -11.125 -4.446 1.00 94.00 118 VAL A O 1
ATOM 982 N N . VAL A 1 119 ? 0.363 -9.766 -2.863 1.00 92.81 119 VAL A N 1
ATOM 983 C CA . VAL A 1 119 ? 1.027 -8.850 -3.801 1.00 92.81 119 VAL A CA 1
ATOM 984 C C . VAL A 1 119 ? 2.106 -9.583 -4.598 1.00 92.81 119 VAL A C 1
ATOM 986 O O . VAL A 1 119 ? 2.155 -9.439 -5.818 1.00 92.81 119 VAL A O 1
ATOM 989 N N . THR A 1 120 ? 2.924 -10.420 -3.953 1.00 93.12 120 THR A N 1
ATOM 990 C CA . THR A 1 120 ? 3.952 -11.218 -4.636 1.00 93.12 120 THR A CA 1
ATOM 991 C C . THR A 1 120 ? 3.339 -12.185 -5.645 1.00 93.12 120 THR A C 1
ATOM 993 O O . THR A 1 120 ? 3.770 -12.203 -6.795 1.00 93.12 120 THR A O 1
ATOM 996 N N . ILE A 1 121 ? 2.305 -12.941 -5.261 1.00 94.81 121 ILE A N 1
ATOM 997 C CA . ILE A 1 121 ? 1.600 -13.860 -6.173 1.00 94.81 121 ILE A CA 1
ATOM 998 C C . ILE A 1 121 ? 1.017 -13.092 -7.362 1.00 94.81 121 ILE A C 1
ATOM 1000 O O . ILE A 1 121 ? 1.179 -13.503 -8.510 1.00 94.81 121 ILE A O 1
ATOM 1004 N N . SER A 1 122 ? 0.386 -11.950 -7.095 1.00 92.50 122 SER A N 1
ATOM 1005 C CA . SER A 1 122 ? -0.204 -11.089 -8.122 1.00 92.50 122 SER A CA 1
ATOM 1006 C C . SER A 1 122 ? 0.850 -10.566 -9.102 1.00 92.50 122 SER A C 1
ATOM 1008 O O . SER A 1 122 ? 0.627 -10.561 -10.312 1.00 92.50 122 SER A O 1
ATOM 1010 N N . MET A 1 123 ? 2.025 -10.179 -8.601 1.00 92.56 123 MET A N 1
ATOM 1011 C CA . MET A 1 123 ? 3.138 -9.715 -9.429 1.00 92.56 123 MET A CA 1
ATOM 1012 C C . MET A 1 123 ? 3.715 -10.842 -10.293 1.00 92.56 123 MET A C 1
ATOM 1014 O O . MET A 1 123 ? 3.926 -10.652 -11.490 1.00 92.56 123 MET A O 1
ATOM 1018 N N . VAL A 1 124 ? 3.912 -12.035 -9.719 1.00 93.94 124 VAL A N 1
ATOM 1019 C CA . VAL A 1 124 ? 4.361 -13.222 -10.467 1.00 93.94 124 VAL A CA 1
ATOM 1020 C C . VAL A 1 124 ? 3.363 -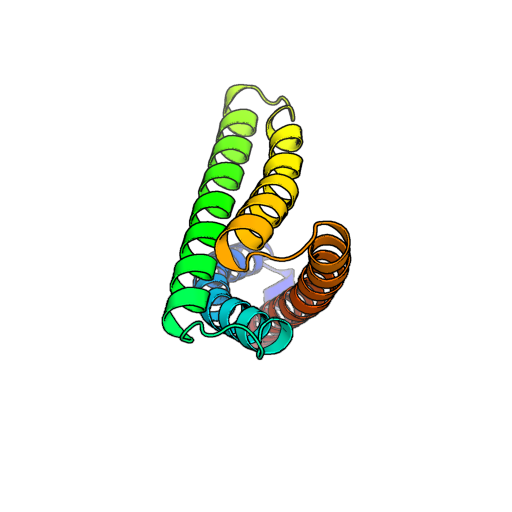13.572 -11.569 1.00 93.94 124 VAL A C 1
ATOM 1022 O O . VAL A 1 124 ? 3.773 -13.831 -12.697 1.00 93.94 124 VAL A O 1
ATOM 1025 N N . ALA A 1 125 ? 2.060 -13.514 -11.287 1.00 93.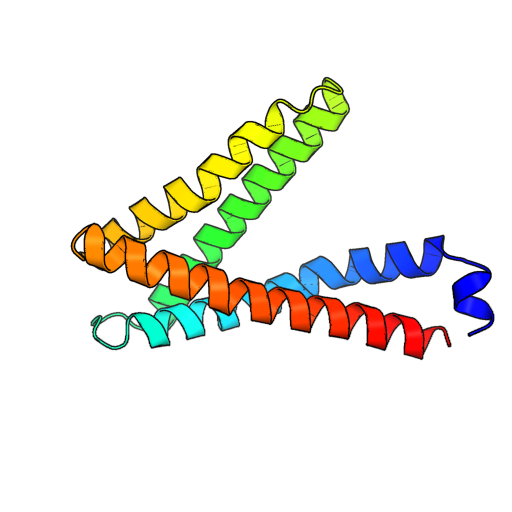06 125 ALA A N 1
ATOM 1026 C CA . ALA A 1 125 ? 1.023 -13.761 -12.284 1.00 93.06 125 ALA A CA 1
ATOM 1027 C C . ALA A 1 125 ? 1.096 -12.766 -13.455 1.00 93.06 125 ALA A C 1
ATOM 1029 O O . ALA A 1 125 ? 1.053 -13.183 -14.611 1.00 93.06 125 ALA A O 1
ATOM 1030 N N . VAL A 1 126 ? 1.274 -11.466 -13.184 1.00 92.38 126 VAL A N 1
ATOM 1031 C CA . VAL A 1 126 ? 1.440 -10.444 -14.236 1.00 92.38 126 VAL A CA 1
ATOM 1032 C C . VAL A 1 126 ? 2.669 -10.727 -15.096 1.00 92.38 126 VAL A C 1
ATOM 1034 O O . VAL A 1 126 ? 2.584 -10.646 -16.323 1.00 92.38 126 VAL A O 1
ATOM 1037 N N . VAL A 1 127 ? 3.795 -11.084 -14.479 1.00 90.88 127 VAL A N 1
ATOM 1038 C CA . VAL A 1 127 ? 5.032 -11.416 -15.200 1.00 90.88 127 VAL A CA 1
ATOM 1039 C C . VAL A 1 127 ? 4.840 -12.662 -16.068 1.00 90.88 127 VAL A C 1
ATOM 1041 O O . VAL A 1 127 ? 5.168 -12.622 -17.251 1.00 90.88 127 VAL A O 1
ATOM 1044 N N . MET A 1 128 ? 4.232 -13.725 -15.535 1.00 90.56 128 MET A N 1
ATOM 1045 C CA . MET A 1 128 ? 3.952 -14.965 -16.272 1.00 90.56 128 MET A CA 1
ATOM 1046 C C . MET A 1 128 ? 3.024 -14.737 -17.467 1.00 90.56 128 MET A C 1
ATOM 1048 O O . MET A 1 128 ? 3.323 -15.183 -18.571 1.00 90.56 128 MET A O 1
ATOM 1052 N N . VAL A 1 129 ? 1.924 -14.002 -17.274 1.00 91.25 129 VAL A N 1
ATOM 1053 C CA . VAL A 1 129 ? 0.985 -13.662 -18.358 1.00 91.25 129 VAL A CA 1
ATOM 1054 C C . VAL A 1 129 ? 1.672 -12.814 -19.423 1.00 91.25 129 VAL A C 1
ATOM 1056 O O . VAL A 1 129 ? 1.469 -13.037 -20.614 1.00 91.25 129 VAL A O 1
ATOM 1059 N N . THR A 1 130 ? 2.507 -11.858 -19.007 1.00 88.88 130 THR A N 1
ATOM 1060 C CA . THR A 1 130 ? 3.262 -11.018 -19.942 1.00 88.88 130 THR A CA 1
ATOM 1061 C C . THR A 1 130 ? 4.236 -11.868 -20.754 1.00 88.88 130 THR A C 1
ATOM 1063 O O . THR A 1 130 ? 4.233 -11.773 -21.976 1.00 88.88 130 THR A O 1
ATOM 1066 N N . ILE A 1 131 ? 5.005 -12.755 -20.114 1.00 87.56 131 ILE A N 1
ATOM 1067 C CA . ILE A 1 131 ? 5.914 -13.670 -20.816 1.00 87.56 131 ILE A CA 1
ATOM 1068 C C . ILE A 1 131 ? 5.140 -14.558 -21.784 1.00 87.56 131 ILE A C 1
ATOM 1070 O O . ILE A 1 131 ? 5.551 -14.654 -22.927 1.00 87.56 131 ILE A O 1
ATOM 1074 N N . PHE A 1 132 ? 4.019 -15.156 -21.374 1.00 88.19 132 PHE A N 1
ATOM 1075 C CA . PHE A 1 132 ? 3.207 -16.011 -22.245 1.00 88.19 132 PHE A CA 1
ATOM 1076 C C . PHE A 1 132 ? 2.669 -15.266 -23.476 1.00 88.19 132 PHE A C 1
ATOM 1078 O O . PHE A 1 132 ? 2.651 -15.820 -24.567 1.00 88.19 132 PHE A O 1
ATOM 1085 N N . MET A 1 133 ? 2.274 -14.000 -23.324 1.00 84.06 133 MET A N 1
ATOM 1086 C CA . MET A 1 133 ? 1.797 -13.166 -24.435 1.00 84.06 133 MET A CA 1
ATOM 1087 C C . MET A 1 133 ? 2.905 -12.826 -25.451 1.00 84.06 133 MET A C 1
ATOM 1089 O O . MET A 1 133 ? 2.610 -12.608 -26.624 1.00 84.06 133 MET A O 1
ATOM 1093 N N . TYR A 1 134 ? 4.163 -12.765 -25.002 1.00 80.31 134 TYR A N 1
ATOM 1094 C CA . TYR A 1 134 ? 5.347 -12.480 -25.826 1.00 80.31 134 TYR A CA 1
ATOM 1095 C C . TYR A 1 134 ? 6.217 -13.721 -26.108 1.00 80.31 134 TYR A C 1
ATOM 1097 O O . TYR A 1 134 ? 7.301 -13.589 -26.684 1.00 80.31 134 TYR A O 1
ATOM 1105 N N . ALA A 1 135 ? 5.787 -14.908 -25.673 1.00 72.56 135 ALA A N 1
ATOM 1106 C CA . ALA A 1 135 ? 6.478 -16.175 -25.889 1.00 72.56 135 ALA A CA 1
ATOM 1107 C C . ALA A 1 135 ? 6.243 -16.667 -27.314 1.00 72.56 135 ALA A C 1
ATOM 1109 O O . ALA A 1 135 ? 7.253 -17.159 -27.872 1.00 72.56 135 ALA A O 1
#

Foldseek 3Di:
DVQCVVCVPVLVVQLVVCVVVLLVVLLLVLLVLVCVLVVVAPDDSVVSSVVSVVLVVVVVVLVVVQVVCCVPPVDNPSVVCVVVSLVVQLVVCCVVRVDDSVSSVVSSVVSVVVSVVVVVVSSVVSSVVSVVVRD

Secondary structure (DSSP, 8-state):
-HHHHH-HHHHHHHHHHHHHHHHHHHHHHHHHHHHHHTTTS---HHHHHHHHHHHHHHHHHHHHHHHHHHHHH--GGGGGGGGHHHHHHHHHHHHHH---HHHHHHHHHHHHHHHHHHHHHHHHHHHHHHHHHH-

pLDDT: mean 88.24, std 7.91, range [52.34, 95.0]